Protein AF-A0A1S3MPJ0-F1 (afdb_monomer_lite)

Radius of gyration: 37.17 Å; chains: 1; bounding box: 84×56×91 Å

Secondary structure (DSSP, 8-state):
-HHHHHHHHHHHHHHHHHHHHHHHHHHHHHHHHHHHHHHHHHHHHHHHHHHHHHHHHHHHHHHHHHHHT-S-------TT------SHHHHHHHHHHHHHHHHHHHHHHHHHHHHHHHHHT-------GGGS-TTEEE-TTSS-EEE-SS-------TT---------

Structure (mmCIF, N/CA/C/O backbone):
data_AF-A0A1S3MPJ0-F1
#
_entry.id   AF-A0A1S3MPJ0-F1
#
loop_
_atom_site.group_PDB
_atom_site.id
_atom_site.type_symbol
_atom_site.label_atom_id
_atom_site.label_alt_id
_atom_site.label_comp_id
_atom_site.label_asym_id
_atom_site.label_entity_id
_atom_site.label_seq_id
_atom_site.pdbx_PDB_ins_code
_atom_site.Cartn_x
_atom_site.Cartn_y
_atom_site.Cartn_z
_atom_site.occupancy
_atom_site.B_iso_or_equiv
_atom_site.auth_seq_id
_atom_site.auth_comp_id
_atom_site.auth_asym_id
_atom_site.auth_atom_id
_atom_site.pdbx_PDB_model_num
ATOM 1 N N . MET A 1 1 ? 36.609 15.890 -28.889 1.00 75.56 1 MET A N 1
ATOM 2 C CA . MET A 1 1 ? 37.156 15.507 -27.572 1.00 75.56 1 MET A CA 1
ATOM 3 C C . MET A 1 1 ? 36.825 16.505 -26.457 1.00 75.56 1 MET A C 1
ATOM 5 O O . MET A 1 1 ? 35.898 16.226 -25.721 1.00 75.56 1 MET A O 1
ATOM 9 N N . GLN A 1 2 ? 37.467 17.679 -26.323 1.00 87.38 2 GLN A N 1
ATOM 10 C CA . GLN A 1 2 ? 37.188 18.600 -25.189 1.00 87.38 2 GLN A CA 1
ATOM 11 C C . GLN A 1 2 ? 35.721 19.069 -25.102 1.00 87.38 2 GLN A C 1
ATOM 13 O O . GLN A 1 2 ? 35.136 19.099 -24.025 1.00 87.38 2 GLN A O 1
ATOM 18 N N . ARG A 1 3 ? 35.090 19.352 -26.249 1.00 88.44 3 ARG A N 1
ATOM 19 C CA . ARG A 1 3 ? 33.664 19.720 -26.322 1.00 88.44 3 ARG A CA 1
ATOM 20 C C . ARG A 1 3 ? 32.724 18.586 -25.897 1.00 88.44 3 ARG A C 1
ATOM 22 O O . ARG A 1 3 ? 31.705 18.841 -25.273 1.00 88.44 3 ARG A O 1
ATOM 29 N N . GLU A 1 4 ? 33.075 17.347 -26.230 1.00 88.00 4 GLU A N 1
ATOM 30 C CA . GLU A 1 4 ? 32.295 16.158 -25.859 1.00 88.00 4 GLU A CA 1
ATOM 31 C C . GLU A 1 4 ? 32.453 15.842 -24.369 1.00 88.00 4 GLU A C 1
ATOM 33 O O . GLU A 1 4 ? 31.479 15.484 -23.717 1.00 88.00 4 GLU A O 1
ATOM 38 N N . ILE A 1 5 ? 33.653 16.040 -23.812 1.00 90.38 5 ILE A N 1
ATOM 39 C CA . ILE A 1 5 ? 33.910 15.906 -22.372 1.00 90.38 5 ILE A CA 1
ATOM 40 C C . ILE A 1 5 ? 33.094 16.942 -21.591 1.00 90.38 5 ILE A C 1
ATOM 42 O O . ILE A 1 5 ? 32.409 16.575 -20.643 1.00 90.38 5 ILE A O 1
ATOM 46 N N . ALA A 1 6 ? 33.106 18.211 -22.013 1.00 92.88 6 ALA A N 1
ATOM 47 C CA . ALA A 1 6 ? 32.330 19.267 -21.364 1.00 92.88 6 ALA A CA 1
ATOM 48 C C . ALA A 1 6 ? 30.815 18.994 -21.408 1.00 92.88 6 ALA A C 1
ATOM 50 O O . ALA A 1 6 ? 30.152 19.091 -20.379 1.00 92.88 6 ALA A O 1
ATOM 51 N N . GLY A 1 7 ? 30.284 18.579 -22.567 1.00 94.81 7 GLY A N 1
ATOM 52 C CA . GLY A 1 7 ? 28.868 18.218 -22.693 1.00 94.81 7 GLY A CA 1
ATOM 53 C C . GLY A 1 7 ? 28.483 17.005 -21.841 1.00 94.81 7 GLY A C 1
ATOM 54 O O . GLY A 1 7 ? 27.420 16.992 -21.230 1.00 94.81 7 GLY A O 1
ATOM 55 N N . SER A 1 8 ? 29.366 16.006 -21.742 1.00 91.81 8 SER A N 1
ATOM 56 C CA . SER A 1 8 ? 29.168 14.848 -20.864 1.00 91.81 8 SER A CA 1
ATOM 57 C C . SER A 1 8 ? 29.091 15.265 -19.391 1.00 91.81 8 SER A C 1
ATOM 59 O O . SER A 1 8 ? 28.149 14.891 -18.695 1.00 91.81 8 SER A O 1
ATOM 61 N N . VAL A 1 9 ? 30.026 16.103 -18.927 1.00 96.00 9 VAL A N 1
ATOM 62 C CA . VAL A 1 9 ? 30.032 16.628 -17.551 1.00 96.00 9 VAL A CA 1
ATOM 63 C C . VAL A 1 9 ? 28.742 17.386 -17.242 1.00 96.00 9 VAL A C 1
ATOM 65 O O . VAL A 1 9 ? 28.135 17.130 -16.209 1.00 96.00 9 VAL A O 1
ATOM 68 N N . GLU A 1 10 ? 28.280 18.255 -18.142 1.00 96.69 10 GLU A N 1
ATOM 69 C CA . GLU A 1 10 ? 27.041 19.020 -17.954 1.00 96.69 10 GLU A CA 1
ATOM 70 C C . GLU A 1 10 ? 25.809 18.112 -17.804 1.00 96.69 10 GLU A C 1
ATOM 72 O O . GLU A 1 10 ? 25.003 18.304 -16.891 1.00 96.69 10 GLU A O 1
ATOM 77 N N . VAL A 1 11 ? 25.697 17.072 -18.639 1.00 97.56 11 VAL A N 1
ATOM 78 C CA . VAL A 1 11 ? 24.606 16.088 -18.551 1.00 97.56 11 VAL A CA 1
ATOM 79 C C . VAL A 1 11 ? 24.666 15.307 -17.237 1.00 97.56 11 VAL A C 1
ATOM 81 O O . VAL A 1 11 ? 23.637 15.146 -16.580 1.00 97.56 11 VAL A O 1
ATOM 84 N N . PHE A 1 12 ? 25.849 14.851 -16.812 1.00 97.38 12 PHE A N 1
ATOM 85 C CA . PHE A 1 12 ? 25.998 14.146 -15.535 1.00 97.38 12 PHE A CA 1
ATOM 86 C C . PHE A 1 12 ? 25.705 15.053 -14.336 1.00 97.38 12 PHE A C 1
ATOM 88 O O . PHE A 1 12 ? 25.039 14.615 -13.401 1.00 97.38 12 PHE A O 1
ATOM 95 N N . THR A 1 13 ? 26.121 16.320 -14.365 1.00 98.06 13 THR A N 1
ATOM 96 C CA . THR A 1 13 ? 25.777 17.297 -13.324 1.00 98.06 13 THR A CA 1
ATOM 97 C C . THR A 1 13 ? 24.269 17.535 -13.258 1.00 98.06 13 THR A C 1
ATOM 99 O O . THR A 1 13 ? 23.694 17.525 -12.171 1.00 98.06 13 THR A O 1
ATOM 102 N N . ALA A 1 14 ? 23.602 17.696 -14.405 1.00 98.00 14 ALA A N 1
ATOM 103 C CA . ALA A 1 14 ? 22.149 17.833 -14.451 1.00 98.00 14 ALA A CA 1
ATOM 104 C C . ALA A 1 14 ? 21.439 16.582 -13.906 1.00 98.00 14 ALA A C 1
ATOM 106 O O . ALA A 1 14 ? 20.460 16.703 -13.165 1.00 98.00 14 ALA A O 1
ATOM 107 N N . LEU A 1 15 ? 21.954 15.390 -14.224 1.00 98.00 15 LEU A N 1
ATOM 108 C CA . LEU A 1 15 ? 21.439 14.125 -13.708 1.00 98.00 15 LEU A CA 1
ATOM 109 C C . LEU A 1 15 ? 21.586 14.032 -12.184 1.00 98.00 15 LEU A C 1
ATOM 111 O O . LEU A 1 15 ? 20.612 13.706 -11.511 1.00 98.00 15 LEU A O 1
ATOM 115 N N . VAL A 1 16 ? 22.759 14.363 -11.635 1.00 98.38 16 VAL A N 1
ATOM 116 C CA . VAL A 1 16 ? 23.002 14.375 -10.181 1.00 98.38 16 VAL A CA 1
ATOM 117 C C . VAL A 1 16 ? 22.033 15.325 -9.480 1.00 98.38 16 VAL A C 1
ATOM 119 O O . VAL A 1 16 ? 21.313 14.894 -8.583 1.00 98.38 16 VAL A O 1
ATOM 122 N N . HIS A 1 17 ? 21.906 16.569 -9.953 1.00 98.25 17 HIS A N 1
ATOM 123 C CA . HIS A 1 17 ? 20.949 17.520 -9.379 1.00 98.25 17 HIS A CA 1
ATOM 124 C C . HIS A 1 17 ? 19.495 17.036 -9.479 1.00 98.25 17 HIS A C 1
ATOM 126 O O . HIS A 1 17 ? 18.676 17.318 -8.604 1.00 98.25 17 HIS A O 1
ATOM 132 N N . SER A 1 18 ? 19.142 16.321 -10.553 1.00 98.25 18 SER A N 1
ATOM 133 C CA . SER A 1 18 ? 17.808 15.733 -10.693 1.00 98.25 18 SER A CA 1
ATOM 134 C C . SER A 1 18 ? 17.558 14.630 -9.665 1.00 98.25 18 SER A C 1
ATOM 136 O O . SER A 1 18 ? 16.458 14.557 -9.118 1.00 98.25 18 SER A O 1
ATOM 138 N N . ILE A 1 19 ? 18.560 13.790 -9.394 1.00 97.88 19 ILE A N 1
ATOM 139 C CA . ILE A 1 19 ? 18.479 12.722 -8.391 1.00 97.88 19 ILE A CA 1
ATOM 140 C C . ILE A 1 19 ? 18.355 13.320 -6.989 1.00 97.88 19 ILE A C 1
ATOM 142 O O . ILE A 1 19 ? 17.462 12.925 -6.246 1.00 97.88 19 ILE A O 1
ATOM 146 N N . GLU A 1 20 ? 19.185 14.306 -6.646 1.00 98.25 20 GLU A N 1
ATOM 147 C CA . GLU A 1 20 ? 19.149 14.971 -5.337 1.00 98.25 20 GLU A CA 1
ATOM 148 C C . GLU A 1 20 ? 17.794 15.641 -5.076 1.00 98.25 20 GLU A C 1
ATOM 150 O O . GLU A 1 20 ? 17.225 15.502 -3.991 1.00 98.25 20 GLU A O 1
ATOM 155 N N . ARG A 1 21 ? 17.227 16.311 -6.090 1.00 98.50 21 ARG A N 1
ATOM 156 C CA . ARG A 1 21 ? 15.880 16.889 -5.996 1.00 98.50 21 ARG A CA 1
ATOM 157 C C . ARG A 1 21 ? 14.826 15.812 -5.749 1.00 98.50 21 ARG A C 1
ATOM 159 O O . ARG A 1 21 ? 14.039 15.943 -4.816 1.00 98.50 21 ARG A O 1
ATOM 166 N N . SER A 1 22 ? 14.830 14.752 -6.558 1.00 97.31 22 SER A N 1
ATOM 167 C CA . SER A 1 22 ? 13.864 13.656 -6.433 1.00 97.31 22 SER A CA 1
ATOM 168 C C . SER A 1 22 ? 13.968 12.958 -5.075 1.00 97.31 22 SER A C 1
ATOM 170 O O . SER A 1 22 ? 12.949 12.649 -4.464 1.00 97.31 22 SER A O 1
ATOM 172 N N . GLN A 1 23 ? 15.183 12.775 -4.554 1.00 97.38 23 GLN A N 1
ATOM 173 C CA . GLN A 1 23 ? 15.403 12.228 -3.219 1.00 97.38 23 GLN A CA 1
ATOM 174 C C . GLN A 1 23 ? 14.775 13.116 -2.136 1.00 97.38 23 GLN A C 1
ATOM 176 O O . GLN A 1 23 ? 14.096 12.600 -1.249 1.00 97.38 23 GLN A O 1
ATOM 181 N N . GLY A 1 24 ? 14.960 14.438 -2.216 1.00 97.38 24 GLY A N 1
ATOM 182 C CA . GLY A 1 24 ? 14.341 15.384 -1.284 1.00 97.38 24 GLY A CA 1
ATOM 183 C C . GLY A 1 24 ? 12.810 15.362 -1.333 1.00 97.38 24 GLY A C 1
ATOM 184 O O . GLY A 1 24 ? 12.162 15.380 -0.288 1.00 97.38 24 GLY A O 1
ATOM 185 N N . GLU A 1 25 ? 12.228 15.271 -2.530 1.00 98.38 25 GLU A N 1
ATOM 186 C CA . GLU A 1 25 ? 10.776 15.161 -2.720 1.00 98.38 25 GLU A CA 1
ATOM 187 C C . GLU A 1 25 ? 10.212 13.876 -2.099 1.00 98.38 25 GLU A C 1
ATOM 189 O O . GLU A 1 25 ? 9.231 13.936 -1.359 1.00 98.38 25 GLU A O 1
ATOM 194 N N . VAL A 1 26 ? 10.867 12.731 -2.325 1.00 98.31 26 VAL A N 1
ATOM 195 C CA . VAL A 1 26 ? 10.448 11.439 -1.757 1.00 98.31 26 VAL A CA 1
ATOM 196 C C . VAL A 1 26 ? 10.540 11.440 -0.232 1.00 98.31 26 VAL A C 1
ATOM 198 O O . VAL A 1 26 ? 9.609 10.983 0.428 1.00 98.31 26 VAL A O 1
ATOM 201 N N . ILE A 1 27 ? 11.628 11.965 0.345 1.00 98.00 27 ILE A N 1
ATOM 202 C CA . ILE A 1 27 ? 11.780 12.064 1.807 1.00 98.00 27 ILE A CA 1
ATOM 203 C C . ILE A 1 27 ? 10.637 12.889 2.398 1.00 98.00 27 ILE A C 1
ATOM 205 O O . ILE A 1 27 ? 9.972 12.441 3.330 1.00 98.00 27 ILE A O 1
ATOM 209 N N . LYS A 1 28 ? 10.365 14.058 1.811 1.00 98.19 28 LYS A N 1
ATOM 210 C CA . LYS A 1 28 ? 9.288 14.937 2.265 1.00 98.19 28 LYS A CA 1
ATOM 211 C C . LYS A 1 28 ? 7.922 14.248 2.195 1.00 98.19 28 LYS A C 1
ATOM 213 O O . LYS A 1 28 ? 7.148 14.333 3.145 1.00 98.19 28 LYS A O 1
ATOM 218 N N . GLU A 1 29 ? 7.624 13.548 1.101 1.00 98.50 29 GLU A N 1
ATOM 219 C CA . GLU A 1 29 ? 6.355 12.828 0.948 1.00 98.50 29 GLU A CA 1
ATOM 220 C C . GLU A 1 29 ? 6.194 11.715 1.998 1.00 98.50 29 GLU A C 1
ATOM 222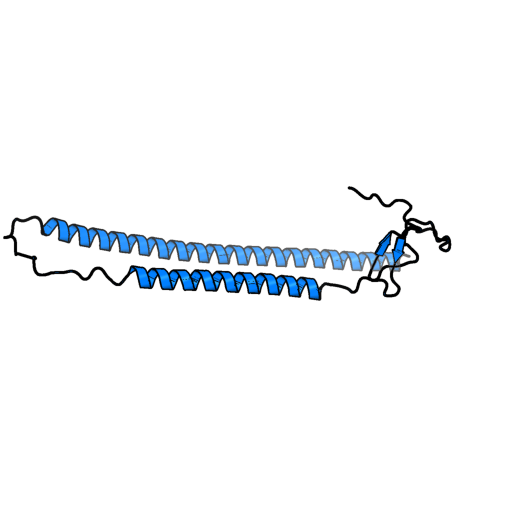 O O . GLU A 1 29 ? 5.107 11.527 2.551 1.00 98.50 29 GLU A O 1
ATOM 227 N N . VAL A 1 30 ? 7.274 10.985 2.303 1.00 97.75 30 VAL A N 1
ATOM 228 C CA . VAL A 1 30 ? 7.272 9.946 3.342 1.00 97.75 30 VAL A CA 1
ATOM 229 C C . VAL A 1 30 ? 7.021 10.553 4.722 1.00 97.75 30 VAL A C 1
ATOM 231 O O . VAL A 1 30 ? 6.161 10.050 5.444 1.00 97.75 30 VAL A O 1
ATOM 234 N N . GLU A 1 31 ? 7.701 11.646 5.073 1.00 98.38 31 GLU A N 1
ATOM 235 C CA . GLU A 1 31 ? 7.497 12.343 6.351 1.00 98.38 31 GLU A CA 1
ATOM 236 C C . GLU A 1 31 ? 6.060 12.868 6.498 1.00 98.38 31 GLU A C 1
ATOM 238 O O . GLU A 1 31 ? 5.433 12.707 7.548 1.00 98.38 31 GLU A O 1
ATOM 243 N N . GLU A 1 32 ? 5.499 13.459 5.439 1.00 98.56 32 GLU A N 1
ATOM 244 C CA . GLU A 1 32 ? 4.116 13.947 5.437 1.00 98.56 32 GLU A CA 1
ATOM 245 C C . GLU A 1 32 ? 3.109 12.805 5.630 1.00 98.56 32 GLU A C 1
ATOM 247 O O . GLU A 1 32 ? 2.178 12.933 6.436 1.00 98.56 32 GLU A O 1
ATOM 252 N N . LYS A 1 33 ? 3.311 11.673 4.942 1.00 98.06 33 LYS A N 1
ATOM 253 C CA . LYS A 1 33 ? 2.476 10.471 5.087 1.00 98.06 33 LYS A CA 1
ATOM 254 C C . LYS A 1 33 ? 2.596 9.846 6.471 1.00 98.06 33 LYS A C 1
ATOM 256 O O . LYS A 1 33 ? 1.572 9.480 7.045 1.00 98.06 33 LYS A O 1
ATOM 261 N N . GLN A 1 34 ? 3.805 9.761 7.023 1.00 97.62 34 GLN A N 1
ATOM 262 C CA . GLN A 1 34 ? 4.021 9.262 8.379 1.00 97.62 34 GLN A CA 1
ATOM 263 C C . GLN A 1 34 ? 3.275 10.130 9.396 1.00 97.62 34 GLN A C 1
ATOM 265 O O . GLN A 1 34 ? 2.474 9.615 10.172 1.00 97.62 34 GLN A O 1
ATOM 270 N N . LYS A 1 35 ? 3.439 11.455 9.328 1.00 98.62 35 LYS A N 1
ATOM 271 C CA . LYS A 1 35 ? 2.761 12.383 10.240 1.00 98.62 35 LYS A CA 1
ATOM 272 C C . LYS A 1 35 ? 1.236 12.348 10.091 1.00 98.62 35 LYS A C 1
ATOM 274 O O . LYS A 1 35 ? 0.507 12.576 11.053 1.00 98.62 35 LYS A O 1
ATOM 279 N N . ALA A 1 36 ? 0.724 12.099 8.885 1.00 98.38 36 ALA A N 1
ATOM 280 C CA . ALA A 1 36 ? -0.705 11.893 8.663 1.00 98.38 36 ALA A CA 1
ATOM 281 C C . ALA A 1 36 ? -1.218 10.612 9.332 1.00 98.38 36 ALA A C 1
ATOM 283 O O . ALA A 1 36 ? -2.244 10.665 10.007 1.00 98.38 36 ALA A O 1
ATOM 284 N N . ALA A 1 37 ? -0.487 9.504 9.195 1.00 97.44 37 ALA A N 1
ATOM 285 C CA . ALA A 1 37 ? -0.827 8.240 9.840 1.00 97.44 37 ALA A CA 1
ATOM 286 C C . ALA A 1 37 ? -0.767 8.339 11.373 1.00 97.44 37 ALA A C 1
ATOM 288 O O . ALA A 1 37 ? -1.669 7.845 12.044 1.00 97.44 37 ALA A O 1
ATOM 289 N N . GLU A 1 38 ? 0.240 9.024 11.922 1.00 98.38 38 GLU A N 1
ATOM 290 C CA . GLU A 1 38 ? 0.367 9.264 13.367 1.00 98.38 38 GLU A CA 1
ATOM 291 C C . GLU A 1 38 ? -0.834 10.044 13.913 1.00 98.38 38 GLU A C 1
ATOM 293 O O . GLU A 1 38 ? -1.492 9.568 14.833 1.00 98.38 38 GLU A O 1
ATOM 298 N N . ARG A 1 39 ? -1.214 11.166 13.282 1.00 98.56 39 ARG A N 1
ATOM 299 C CA . ARG A 1 39 ? -2.407 11.932 13.696 1.00 98.56 39 ARG A CA 1
ATOM 300 C C . ARG A 1 39 ? -3.696 11.113 13.622 1.00 98.56 39 ARG A C 1
ATOM 302 O O . ARG A 1 39 ? -4.584 11.281 14.450 1.00 98.56 39 ARG A O 1
ATOM 309 N N . GLN A 1 40 ? -3.825 10.254 12.611 1.00 98.25 40 GLN A N 1
ATOM 310 C CA . GLN A 1 40 ? -4.989 9.379 12.487 1.00 98.25 40 GLN A CA 1
ATOM 311 C C . GLN A 1 40 ? -5.023 8.339 13.615 1.00 98.25 40 GLN A C 1
ATOM 313 O O . GLN A 1 40 ? -6.089 8.076 14.167 1.00 98.25 40 GLN A O 1
ATOM 318 N N . ALA A 1 41 ? -3.872 7.758 13.964 1.00 96.88 41 ALA A N 1
ATOM 319 C CA . ALA A 1 41 ? -3.766 6.810 15.065 1.00 96.88 41 ALA A CA 1
ATOM 320 C C . ALA A 1 41 ? -4.069 7.472 16.418 1.00 96.88 41 ALA A C 1
ATOM 322 O O . ALA A 1 41 ? -4.819 6.899 17.202 1.00 96.88 41 ALA A O 1
ATOM 323 N N . GLU A 1 42 ? -3.552 8.680 16.664 1.00 98.31 42 GLU A N 1
ATOM 324 C CA . GLU A 1 42 ? -3.854 9.470 17.867 1.00 98.31 42 GLU A CA 1
ATOM 325 C C . GLU A 1 42 ? -5.362 9.718 18.015 1.00 98.31 42 GLU A C 1
ATOM 327 O O . GLU A 1 42 ? -5.923 9.421 19.066 1.00 98.31 42 GLU A O 1
ATOM 332 N N . GLY A 1 43 ? -6.046 10.149 16.947 1.00 97.94 43 GLY A N 1
ATOM 333 C CA . GLY A 1 43 ? -7.498 10.365 16.984 1.00 97.94 43 GLY A CA 1
ATOM 334 C C . GLY A 1 43 ? -8.298 9.096 17.305 1.00 97.94 43 GLY A C 1
ATOM 335 O O . GLY A 1 43 ? -9.229 9.136 18.104 1.00 97.94 43 GLY A O 1
ATOM 336 N N . LEU A 1 44 ? -7.907 7.947 16.744 1.00 97.06 44 LEU A N 1
ATOM 337 C CA . LEU A 1 44 ? -8.554 6.665 17.052 1.00 97.06 44 LEU A CA 1
ATOM 338 C C . LEU A 1 44 ? -8.322 6.225 18.502 1.00 97.06 44 LEU A C 1
ATOM 340 O O . LEU A 1 44 ? -9.214 5.643 19.116 1.00 97.06 44 LEU A O 1
ATOM 344 N N . ILE A 1 45 ? -7.130 6.479 19.049 1.00 97.50 45 ILE A N 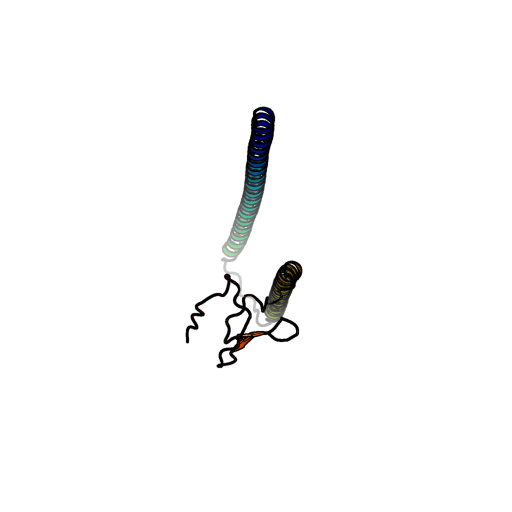1
ATOM 345 C CA . ILE A 1 45 ? -6.832 6.189 20.455 1.00 97.50 45 ILE A CA 1
ATOM 346 C C . ILE A 1 45 ? -7.731 7.039 21.358 1.00 97.50 45 ILE A C 1
ATOM 348 O O . ILE A 1 45 ? -8.371 6.484 22.248 1.00 97.50 45 ILE A O 1
ATOM 352 N N . GLU A 1 46 ? -7.849 8.343 21.092 1.00 98.19 46 GLU A N 1
ATOM 353 C CA . GLU A 1 46 ? -8.718 9.240 21.865 1.00 98.19 46 GLU A CA 1
ATOM 354 C C . GLU A 1 46 ? -10.194 8.803 21.825 1.00 98.19 46 GLU A C 1
ATOM 356 O O . GLU A 1 46 ? -10.865 8.790 22.860 1.00 98.19 46 GLU A O 1
ATOM 361 N N . GLU A 1 47 ? -10.706 8.399 20.656 1.00 97.69 47 GLU A N 1
ATOM 362 C CA . GLU A 1 47 ? -12.074 7.879 20.512 1.00 97.69 47 GLU A CA 1
ATOM 363 C C . GLU A 1 47 ? -12.297 6.607 21.348 1.00 97.69 47 GLU A C 1
ATOM 365 O O . GLU A 1 47 ? -13.293 6.496 22.071 1.00 97.69 47 GLU A O 1
ATOM 370 N N . LEU A 1 48 ? -11.354 5.662 21.302 1.00 96.94 48 LEU A N 1
ATOM 371 C CA . LEU A 1 48 ? -11.440 4.415 22.067 1.00 96.94 48 LEU A CA 1
ATOM 372 C C . LEU A 1 48 ? -11.355 4.657 23.579 1.00 96.94 48 LEU A C 1
ATOM 374 O O . LEU A 1 48 ? -12.087 4.030 24.348 1.00 96.94 48 LEU A O 1
ATOM 378 N N . GLU A 1 49 ? -10.490 5.567 24.027 1.00 97.62 49 GLU A N 1
ATOM 379 C CA . GLU A 1 49 ? -10.385 5.941 25.441 1.00 97.62 49 GLU A CA 1
ATOM 380 C C . GLU A 1 49 ? -11.689 6.566 25.963 1.00 97.62 49 GLU A C 1
ATOM 382 O O . GLU A 1 49 ? -12.138 6.247 27.074 1.00 97.62 49 GLU A O 1
ATOM 387 N N . GLN A 1 50 ? -12.350 7.398 25.151 1.00 96.19 50 GLN A N 1
ATOM 388 C CA . GLN A 1 50 ? -13.673 7.938 25.472 1.00 96.19 50 GLN A CA 1
ATOM 389 C C . GLN A 1 50 ? -14.736 6.834 25.548 1.00 96.19 50 GLN A C 1
ATOM 391 O O . GLN A 1 50 ? -15.500 6.794 26.517 1.00 96.19 50 GLN A O 1
ATOM 396 N N . GLU A 1 51 ? -14.762 5.901 24.591 1.00 94.12 51 GLU A N 1
ATOM 397 C CA . GLU A 1 51 ? -15.722 4.791 24.585 1.00 94.12 51 GLU A CA 1
ATOM 398 C C . GLU A 1 51 ? -15.556 3.883 25.815 1.00 94.12 51 GLU A C 1
ATOM 400 O O . GLU A 1 51 ? -16.541 3.544 26.479 1.00 94.12 51 GLU A O 1
ATOM 405 N N . ILE A 1 52 ? -14.316 3.548 26.188 1.00 94.94 52 ILE A N 1
ATOM 406 C CA . ILE A 1 52 ? -14.020 2.788 27.412 1.00 94.94 52 ILE A CA 1
ATOM 407 C C . ILE A 1 52 ? -14.551 3.532 28.641 1.00 94.94 52 ILE A C 1
ATOM 409 O O . ILE A 1 52 ? -15.204 2.925 29.496 1.00 94.94 52 ILE A O 1
ATOM 413 N N . THR A 1 53 ? -14.311 4.841 28.719 1.00 95.81 53 THR A N 1
ATOM 414 C CA . THR A 1 53 ? -14.765 5.674 29.840 1.00 95.81 53 THR A CA 1
ATOM 415 C C . THR A 1 53 ? -16.295 5.693 29.936 1.00 95.81 53 THR A C 1
ATOM 417 O O . THR A 1 53 ? -16.862 5.537 31.023 1.00 95.81 53 THR A O 1
ATOM 420 N N . GLU A 1 54 ? -16.998 5.809 28.806 1.00 95.38 54 GLU A N 1
ATOM 421 C CA . GLU A 1 54 ? -18.459 5.726 28.774 1.00 95.38 54 GLU A CA 1
ATOM 422 C C . GLU A 1 54 ? -18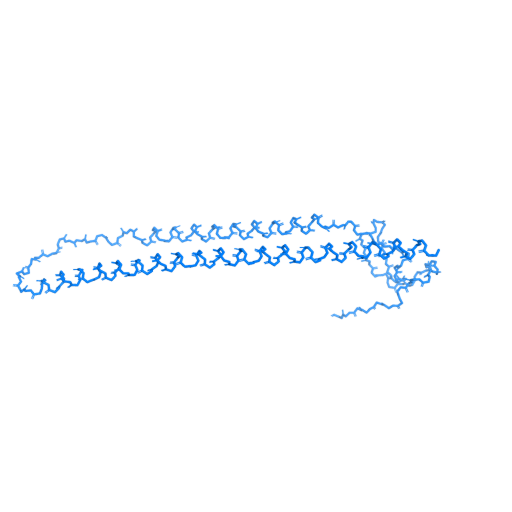.992 4.356 29.202 1.00 95.38 54 GLU A C 1
ATOM 424 O O . GLU A 1 54 ? -19.976 4.279 29.949 1.00 95.38 54 GLU A O 1
ATOM 429 N N . LEU A 1 55 ? -18.376 3.274 28.723 1.00 93.31 55 LEU A N 1
ATOM 430 C CA . LEU A 1 55 ? -18.762 1.907 29.068 1.00 93.31 55 LEU A CA 1
ATOM 431 C C . LEU A 1 55 ? -18.564 1.640 30.563 1.00 93.31 55 LEU A C 1
ATOM 433 O O . LEU A 1 55 ? -19.446 1.065 31.205 1.00 93.31 55 LEU A O 1
ATOM 437 N N . GLN A 1 56 ? -17.458 2.114 31.141 1.00 89.38 56 GLN A N 1
ATOM 438 C CA . GLN A 1 56 ? -17.209 2.036 32.580 1.00 89.38 56 GLN A CA 1
ATOM 439 C C . GLN A 1 56 ? -18.275 2.792 33.382 1.00 89.38 56 GLN A C 1
ATOM 441 O O . GLN A 1 56 ? -18.805 2.238 34.348 1.00 89.38 56 GLN A O 1
ATOM 446 N N . ARG A 1 57 ? -18.660 4.007 32.961 1.00 92.38 57 ARG A N 1
ATOM 447 C CA . ARG A 1 57 ? -19.748 4.775 33.596 1.00 92.38 57 ARG A CA 1
ATOM 448 C C . ARG A 1 57 ? -21.086 4.030 33.542 1.00 92.38 57 ARG A C 1
ATOM 450 O O . ARG A 1 57 ? -21.754 3.887 34.562 1.00 92.38 57 ARG A O 1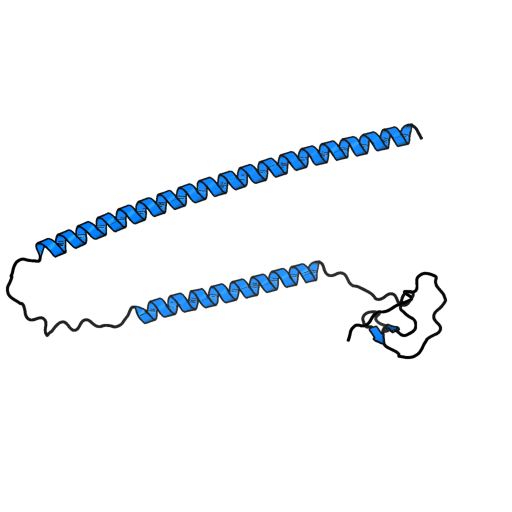
ATOM 457 N N . LYS A 1 58 ? -21.473 3.510 32.373 1.00 87.56 58 LYS A N 1
ATOM 458 C CA . LYS A 1 58 ? -22.716 2.726 32.223 1.00 87.56 58 LYS A CA 1
ATOM 459 C C . LYS A 1 58 ? -22.688 1.463 33.098 1.00 87.56 58 LYS A C 1
ATOM 461 O O . LYS A 1 58 ? -23.701 1.091 33.688 1.00 87.56 58 LYS A O 1
ATOM 466 N N . GLY A 1 59 ? -21.525 0.820 33.226 1.00 81.69 59 GLY A N 1
ATOM 467 C CA . GLY A 1 59 ? -21.333 -0.350 34.085 1.00 81.69 59 GLY A CA 1
ATOM 468 C C . GLY A 1 59 ? -21.486 -0.055 35.582 1.00 81.69 59 GLY A C 1
ATOM 469 O O . GLY A 1 59 ? -22.078 -0.857 36.307 1.00 81.69 59 GLY A O 1
ATOM 470 N N . THR A 1 60 ? -20.997 1.090 36.068 1.00 79.88 60 THR A N 1
ATOM 471 C CA . THR A 1 60 ? -21.162 1.481 37.480 1.00 79.88 60 THR A CA 1
ATOM 472 C C . THR A 1 60 ? -22.599 1.887 37.804 1.00 79.88 60 THR A C 1
ATOM 474 O O . THR A 1 60 ? -23.101 1.513 38.864 1.00 79.88 60 THR A O 1
ATOM 477 N N . GLU A 1 61 ? -23.295 2.555 36.881 1.00 76.56 61 GLU A N 1
ATOM 478 C CA . GLU A 1 61 ? -24.722 2.890 37.007 1.00 76.56 61 GLU A CA 1
ATOM 479 C C . GLU A 1 61 ? -25.598 1.632 37.131 1.00 76.56 61 GLU A C 1
ATOM 481 O O . GLU A 1 61 ? -26.428 1.537 38.039 1.00 76.56 61 GLU A O 1
ATOM 486 N N . LEU A 1 62 ? -25.365 0.621 36.285 1.00 71.44 62 LEU A N 1
ATOM 487 C CA . LEU A 1 62 ? -26.069 -0.666 36.363 1.00 71.44 62 LEU A CA 1
ATOM 488 C C . LEU A 1 62 ? -25.777 -1.415 37.673 1.00 71.44 62 LEU A C 1
ATOM 490 O O . LEU A 1 62 ? -26.692 -1.954 38.299 1.00 71.44 62 LEU A O 1
ATOM 494 N N . ASN A 1 63 ? -24.521 -1.416 38.131 1.00 69.62 63 ASN A N 1
ATOM 495 C CA . ASN A 1 63 ? -24.153 -2.034 39.408 1.00 69.62 63 ASN A CA 1
ATOM 496 C C . ASN A 1 63 ? -24.800 -1.331 40.611 1.00 69.62 63 ASN A C 1
ATOM 498 O O . ASN A 1 63 ? -25.195 -2.000 41.568 1.00 69.62 63 ASN A O 1
ATOM 502 N N . HIS A 1 64 ? -24.955 -0.004 40.568 1.00 61.44 64 HIS A N 1
ATOM 503 C CA . HIS A 1 64 ? -25.623 0.751 41.629 1.00 61.44 64 HIS A CA 1
ATOM 504 C C . HIS A 1 64 ? -27.111 0.378 41.748 1.00 61.44 64 HIS A C 1
ATOM 506 O O . HIS A 1 64 ? -27.611 0.180 42.856 1.00 61.44 64 HIS A O 1
ATOM 512 N N . ILE A 1 65 ? -27.798 0.179 40.617 1.00 60.56 65 ILE A N 1
ATOM 513 C CA . ILE A 1 65 ? -29.197 -0.280 40.583 1.00 60.56 65 ILE A CA 1
ATOM 514 C C . ILE A 1 65 ? -29.332 -1.694 41.175 1.00 60.56 65 ILE A C 1
ATOM 516 O O . ILE A 1 65 ? -30.231 -1.943 41.982 1.00 60.56 65 ILE A O 1
ATOM 520 N N . HIS A 1 66 ? -28.417 -2.611 40.842 1.00 57.62 66 HIS A N 1
ATOM 521 C CA . HIS A 1 66 ? -28.436 -3.972 41.391 1.00 57.62 66 HIS A CA 1
ATOM 522 C C . HIS A 1 66 ? -28.131 -4.031 42.897 1.00 57.62 66 HIS A C 1
ATOM 524 O O . HIS A 1 66 ? -28.709 -4.858 43.605 1.00 57.62 66 HIS A O 1
ATOM 530 N N . LEU A 1 67 ? -27.276 -3.144 43.413 1.00 54.09 67 LEU A N 1
ATOM 531 C CA . LEU A 1 67 ? -26.994 -3.032 44.849 1.00 54.09 67 LEU A CA 1
ATOM 532 C C . LEU A 1 67 ? -28.198 -2.505 45.648 1.00 54.09 67 LEU A C 1
ATOM 534 O O . LEU A 1 67 ? -28.435 -2.970 46.763 1.00 54.09 67 LEU A O 1
ATOM 538 N N . LEU A 1 68 ? -28.989 -1.593 45.071 1.00 53.44 68 LEU A N 1
ATOM 539 C CA . LEU A 1 68 ? -30.196 -1.040 45.700 1.00 53.44 68 LEU A CA 1
ATOM 540 C C . LEU A 1 68 ? -31.386 -2.018 45.708 1.00 53.44 68 LEU A C 1
ATOM 542 O O . LEU A 1 68 ? -32.236 -1.942 46.594 1.00 53.44 68 LEU A O 1
ATOM 546 N N . GLN A 1 69 ? -31.437 -2.982 44.782 1.00 56.03 69 GLN A N 1
ATOM 547 C CA . GLN A 1 69 ? -32.499 -3.998 44.737 1.00 56.03 69 GLN A CA 1
ATOM 548 C C . GLN A 1 69 ? -32.360 -5.121 45.783 1.00 56.03 69 GLN A C 1
ATOM 550 O O . GLN A 1 69 ? -33.244 -5.971 45.880 1.00 56.03 69 GLN A O 1
ATOM 555 N N . ARG A 1 70 ? -31.309 -5.133 46.617 1.00 45.59 70 ARG A N 1
ATOM 556 C CA . ARG A 1 70 ? -31.107 -6.163 47.654 1.00 45.59 70 ARG A CA 1
ATOM 557 C C . ARG A 1 70 ? -31.712 -5.784 49.015 1.00 45.59 70 ARG A C 1
ATOM 559 O O . ARG A 1 70 ? -31.044 -5.849 50.042 1.00 45.59 70 ARG A O 1
ATOM 566 N N . SER A 1 71 ? -32.993 -5.424 49.019 1.00 53.00 71 SER A N 1
ATOM 567 C CA . SER A 1 71 ? -33.857 -5.409 50.211 1.00 53.00 71 SER A CA 1
ATOM 568 C C . SER A 1 71 ? -35.002 -6.410 49.995 1.00 53.00 71 SER A C 1
ATOM 570 O O . SER A 1 71 ? -35.467 -6.546 48.861 1.00 53.00 71 SER A O 1
ATOM 572 N N . PRO A 1 72 ? -35.438 -7.184 51.010 1.00 44.88 72 PRO A N 1
ATOM 573 C CA . PRO A 1 72 ? -36.383 -8.264 50.775 1.00 44.88 72 PRO A CA 1
ATOM 574 C C . PRO A 1 72 ? -37.767 -7.655 50.547 1.00 44.88 72 PRO A C 1
ATOM 576 O O . PRO A 1 72 ? -38.391 -7.145 51.473 1.00 44.88 72 PRO A O 1
ATOM 579 N N . SER A 1 73 ? -38.239 -7.694 49.305 1.00 48.94 73 SER A N 1
ATOM 580 C CA . SER A 1 73 ? -39.629 -7.391 48.963 1.00 48.94 73 SER A CA 1
ATOM 581 C C . SER A 1 73 ? -40.338 -8.662 48.493 1.00 48.94 73 SER A C 1
ATOM 583 O O . SER A 1 73 ? -39.670 -9.580 48.005 1.00 48.94 73 SER A O 1
ATOM 585 N N . PRO A 1 74 ? -41.670 -8.758 48.669 1.00 51.16 74 PRO A N 1
ATOM 586 C CA . PRO A 1 74 ? -42.403 -10.006 48.516 1.00 51.16 74 PRO A CA 1
ATOM 587 C C . PRO A 1 74 ? -42.297 -10.519 47.083 1.00 51.16 74 PRO A C 1
ATOM 589 O O . PRO A 1 74 ? -42.478 -9.764 46.126 1.00 51.16 74 PRO A O 1
ATOM 592 N N . ILE A 1 75 ? -42.006 -11.811 46.959 1.00 49.03 75 ILE A N 1
ATOM 593 C CA . ILE A 1 75 ? -41.906 -12.529 45.690 1.00 49.03 75 ILE A CA 1
ATOM 594 C C . ILE A 1 75 ? -43.241 -12.387 44.955 1.00 49.03 75 ILE A C 1
ATOM 596 O O . ILE A 1 75 ? -44.263 -12.917 45.388 1.00 49.03 75 ILE A O 1
ATOM 600 N N . LYS A 1 76 ? -43.221 -11.646 43.847 1.00 54.22 76 LYS A N 1
ATOM 601 C CA . LYS A 1 76 ? -44.305 -11.625 42.870 1.00 54.22 76 LYS A CA 1
ATOM 602 C C . LYS A 1 76 ? -44.120 -12.820 41.942 1.00 54.22 76 LYS A C 1
ATOM 604 O O . LYS A 1 76 ? -43.013 -13.064 41.473 1.00 54.22 76 LYS A O 1
ATOM 609 N N . ASP A 1 77 ? -45.191 -13.577 41.747 1.00 55.00 77 ASP A N 1
ATOM 610 C CA . ASP A 1 77 ? -45.214 -14.737 40.865 1.00 55.00 77 ASP A CA 1
ATOM 611 C C . ASP A 1 77 ? -45.044 -14.286 39.403 1.00 55.00 77 ASP A C 1
ATOM 613 O O . ASP A 1 77 ? -45.778 -13.421 38.920 1.00 55.00 77 ASP A O 1
ATOM 617 N N . TRP A 1 78 ? -44.032 -14.841 38.732 1.00 56.28 78 TRP A N 1
ATOM 618 C CA . TRP A 1 78 ? -43.637 -14.529 37.352 1.00 56.28 78 TRP A CA 1
ATOM 619 C C . TRP A 1 78 ? -43.893 -15.696 36.392 1.00 56.28 78 TRP A C 1
ATOM 621 O O . TRP A 1 78 ? -43.371 -15.698 35.277 1.00 56.28 78 TRP A O 1
ATOM 631 N N . SER A 1 79 ? -44.703 -16.676 36.799 1.00 54.59 79 SER A N 1
ATOM 632 C CA . SER A 1 79 ? -45.018 -17.867 35.997 1.00 54.59 79 SER A CA 1
ATOM 633 C C . SER A 1 79 ? -45.632 -17.556 34.619 1.00 54.59 79 SER A C 1
ATOM 635 O O . SER A 1 79 ? -45.691 -18.434 33.764 1.00 54.59 79 SER A O 1
ATOM 637 N N . GLU A 1 80 ? -46.052 -16.310 34.373 1.00 47.44 80 GLU A N 1
ATOM 638 C CA . GLU A 1 80 ? -46.686 -15.863 33.128 1.00 47.44 80 GLU A CA 1
ATOM 639 C C . GLU A 1 80 ? -45.735 -15.142 32.148 1.00 47.44 80 GLU A C 1
ATOM 641 O O . GLU A 1 80 ? -46.105 -14.887 31.004 1.00 47.44 80 GLU A O 1
ATOM 646 N N . ILE A 1 81 ? -44.483 -14.843 32.524 1.00 47.72 81 ILE A N 1
ATOM 647 C CA . ILE A 1 81 ? -43.547 -14.179 31.600 1.00 47.72 81 ILE A CA 1
ATOM 648 C C . ILE A 1 81 ? -42.721 -15.218 30.853 1.00 47.72 81 ILE A C 1
ATOM 650 O O . ILE A 1 81 ? -41.557 -15.487 31.153 1.00 47.72 81 ILE A O 1
ATOM 654 N N . SER A 1 82 ? -43.327 -15.788 29.813 1.00 54.25 82 SER A N 1
ATOM 655 C CA . SER A 1 82 ? -42.567 -16.466 28.771 1.00 54.25 82 SER A CA 1
ATOM 656 C C . SER A 1 82 ? -41.809 -15.415 27.953 1.00 54.25 82 SER A C 1
ATOM 658 O O . SER A 1 82 ? -42.366 -14.770 27.063 1.00 54.25 82 SER A O 1
ATOM 660 N N . VAL A 1 83 ? -40.524 -15.226 28.250 1.00 50.81 83 VAL A N 1
ATOM 661 C CA . VAL A 1 83 ? -39.632 -14.436 27.394 1.00 50.81 83 VAL A CA 1
ATOM 662 C C . VAL A 1 83 ? -39.372 -15.256 26.133 1.00 50.81 83 VAL A C 1
ATOM 664 O O . VAL A 1 83 ? -38.674 -16.271 26.175 1.00 50.81 83 VAL A O 1
ATOM 667 N N . HIS A 1 84 ? -39.975 -14.840 25.020 1.00 55.59 84 HIS A N 1
ATOM 668 C CA . HIS A 1 84 ? -39.715 -15.397 23.695 1.00 55.59 84 HIS A CA 1
ATOM 669 C C . HIS A 1 84 ? -38.210 -15.334 23.408 1.00 55.59 84 HIS A C 1
ATOM 671 O O . HIS A 1 84 ? -37.634 -14.261 23.232 1.00 55.59 84 HIS A O 1
ATOM 677 N N . ARG A 1 85 ? -37.560 -16.500 23.407 1.00 58.75 85 ARG A N 1
ATOM 678 C CA . ARG A 1 85 ? -36.109 -16.649 23.246 1.00 58.75 85 ARG A CA 1
ATOM 679 C C . ARG A 1 85 ? -35.706 -16.761 21.777 1.00 58.75 85 ARG A C 1
ATOM 681 O O . ARG A 1 85 ? -34.804 -17.515 21.442 1.00 58.75 85 ARG A O 1
ATOM 688 N N . ASP A 1 86 ? -36.343 -15.993 20.909 1.00 59.16 86 ASP A N 1
ATOM 689 C CA . ASP A 1 86 ? -36.090 -16.050 19.477 1.00 59.16 86 ASP A CA 1
ATOM 690 C C . ASP A 1 86 ? -36.063 -14.633 18.917 1.00 59.16 86 ASP A C 1
ATOM 692 O O . ASP A 1 86 ? -37.112 -14.010 18.832 1.00 59.16 86 ASP A O 1
ATOM 696 N N . LEU A 1 87 ? -34.865 -14.129 18.564 1.00 59.31 87 LEU A N 1
ATOM 697 C CA . LEU A 1 87 ? -34.640 -13.351 17.324 1.00 59.31 87 LEU A CA 1
ATOM 698 C C . LEU A 1 87 ? -33.203 -12.834 17.070 1.00 59.31 87 LEU A C 1
ATOM 700 O O . LEU A 1 87 ? -32.973 -12.203 16.038 1.00 59.31 87 LEU A O 1
ATOM 704 N N . HIS A 1 88 ? -32.203 -13.074 17.925 1.00 62.97 88 HIS A N 1
ATOM 705 C CA . HIS A 1 88 ? -30.890 -12.420 17.727 1.00 62.97 88 HIS A CA 1
ATOM 706 C C . HIS A 1 88 ? -29.878 -13.240 16.910 1.00 62.97 88 HIS A C 1
ATOM 708 O O . HIS A 1 88 ? -29.156 -12.680 16.084 1.00 62.97 88 HIS A O 1
ATOM 714 N N . VAL A 1 89 ? -29.869 -14.570 17.041 1.00 68.00 89 VAL A N 1
ATOM 715 C CA . VAL A 1 89 ? -28.871 -15.428 16.368 1.00 68.00 89 VAL A CA 1
ATOM 716 C C . VAL A 1 89 ? -29.039 -15.422 14.845 1.00 68.00 89 VAL A C 1
ATOM 718 O O . VAL A 1 89 ? -28.055 -15.357 14.112 1.00 68.00 89 VAL A O 1
ATOM 721 N N . GLY A 1 90 ? -30.279 -15.433 14.345 1.00 72.31 90 GLY A N 1
ATOM 722 C CA . GLY A 1 90 ? -30.553 -15.403 12.904 1.00 72.31 90 GLY A CA 1
ATOM 723 C C . GLY A 1 90 ? -30.093 -14.106 12.232 1.00 72.31 90 GLY A C 1
ATOM 724 O O . GLY A 1 90 ? -29.587 -14.142 11.110 1.00 72.31 90 GLY A O 1
ATOM 725 N N . THR A 1 91 ? -30.222 -12.980 12.935 1.00 77.31 91 THR A N 1
ATOM 726 C CA . THR A 1 91 ? -29.797 -11.656 12.465 1.00 77.31 91 THR A CA 1
ATOM 727 C C . THR A 1 91 ? -28.276 -11.544 12.439 1.00 77.31 91 THR A C 1
ATOM 729 O O . THR A 1 91 ? -27.720 -11.155 11.412 1.00 77.31 91 THR A O 1
ATOM 732 N N . VAL A 1 92 ? -27.599 -11.980 13.508 1.00 77.19 92 VAL A N 1
ATOM 733 C CA . VAL A 1 92 ? -26.127 -12.015 13.575 1.00 77.19 92 VAL A CA 1
ATOM 734 C C . VAL A 1 92 ? -25.554 -12.944 12.507 1.00 77.19 92 VAL A C 1
ATOM 736 O O . VAL A 1 92 ? -24.664 -12.548 11.759 1.00 77.19 92 VAL A O 1
ATOM 739 N N . ARG A 1 93 ? -26.116 -14.149 12.352 1.00 81.50 93 ARG A N 1
ATOM 740 C CA . ARG A 1 93 ? -25.692 -15.102 11.318 1.00 81.50 93 ARG A CA 1
ATOM 741 C C . ARG A 1 93 ? -25.827 -14.513 9.914 1.00 81.50 93 ARG A C 1
ATOM 743 O O . ARG A 1 93 ? -24.914 -14.654 9.112 1.00 81.50 93 ARG A O 1
ATOM 750 N N . ARG A 1 94 ? -26.935 -13.824 9.619 1.00 83.56 94 ARG A N 1
ATOM 751 C CA . ARG A 1 94 ? -27.165 -13.202 8.305 1.00 83.56 94 ARG A CA 1
ATOM 752 C C . ARG A 1 94 ? -26.205 -12.040 8.040 1.00 83.56 94 ARG A C 1
ATOM 754 O O . ARG A 1 94 ? -25.742 -11.895 6.913 1.00 83.56 94 ARG A O 1
ATOM 761 N N . ALA A 1 95 ? -25.902 -11.233 9.057 1.00 82.69 95 ALA A N 1
ATOM 762 C CA . ALA A 1 95 ? -24.904 -10.171 8.953 1.00 82.69 95 ALA A CA 1
ATOM 763 C C . ALA A 1 95 ? -23.500 -10.745 8.695 1.00 82.69 95 ALA A C 1
ATOM 765 O O . ALA A 1 95 ? -22.801 -10.271 7.804 1.00 82.69 95 ALA A O 1
ATOM 766 N N . LEU A 1 96 ? -23.132 -11.819 9.400 1.00 88.12 96 LEU A N 1
ATOM 767 C CA . LEU A 1 96 ? -21.850 -12.495 9.215 1.00 88.12 96 LEU A CA 1
ATOM 768 C C . LEU A 1 96 ? -21.721 -13.119 7.818 1.00 88.12 96 LEU A C 1
ATOM 770 O O . LEU A 1 96 ? -20.698 -12.937 7.168 1.00 88.12 96 LEU A O 1
ATOM 774 N N . SER A 1 97 ? -22.763 -13.791 7.316 1.00 92.19 97 SER A N 1
ATOM 775 C CA . SER A 1 97 ? -22.757 -14.354 5.957 1.00 92.19 97 SER A CA 1
ATOM 776 C C . SER A 1 97 ? -22.542 -13.285 4.882 1.00 92.19 97 SER A C 1
ATOM 778 O O . SER A 1 97 ? -21.741 -13.496 3.978 1.00 92.19 97 SER A O 1
ATOM 780 N N . ARG A 1 98 ? -23.181 -12.113 5.014 1.00 94.94 98 ARG A N 1
ATOM 781 C CA . ARG A 1 98 ? -22.991 -10.989 4.079 1.00 94.94 98 ARG A CA 1
ATOM 782 C C . ARG A 1 98 ? -21.562 -10.447 4.093 1.00 94.94 98 ARG A C 1
ATOM 784 O O . ARG A 1 98 ? -21.032 -10.100 3.045 1.00 94.94 98 ARG A O 1
ATOM 791 N N . LEU A 1 99 ? -20.937 -10.385 5.269 1.00 91.69 99 LEU A N 1
ATOM 792 C CA . LEU A 1 99 ? -19.535 -9.985 5.409 1.00 91.69 99 LEU A CA 1
ATOM 793 C C . LEU A 1 99 ? -18.593 -10.975 4.717 1.00 91.69 99 LEU A C 1
ATOM 795 O O . LEU A 1 99 ? -17.699 -10.557 3.986 1.00 91.69 99 LEU A O 1
ATOM 799 N N . VAL A 1 100 ? -18.820 -12.276 4.907 1.00 95.00 100 VAL A N 1
ATOM 800 C CA . VAL A 1 100 ? -18.016 -13.332 4.274 1.00 95.00 100 VAL A CA 1
ATOM 801 C C . VAL A 1 100 ? -18.152 -13.295 2.748 1.00 95.00 100 VAL A C 1
ATOM 803 O O . VAL A 1 100 ? -17.138 -13.338 2.056 1.00 95.00 100 VAL A O 1
ATOM 806 N N . GLU A 1 101 ? -19.369 -13.146 2.216 1.00 95.88 101 GLU A N 1
ATOM 807 C CA . GLU A 1 101 ? -19.591 -12.986 0.769 1.00 95.88 101 GLU A CA 1
ATOM 808 C C . GLU A 1 101 ? -18.904 -11.733 0.217 1.00 95.88 101 GLU A C 1
ATOM 810 O O . GLU A 1 101 ? -18.247 -11.795 -0.820 1.00 95.88 101 GLU A O 1
ATOM 815 N N . SER A 1 102 ? -18.996 -10.608 0.931 1.00 94.06 102 SER A N 1
ATOM 816 C CA . SER A 1 102 ? -18.358 -9.355 0.520 1.00 94.06 102 SER A CA 1
ATOM 817 C C . SER A 1 102 ? -16.832 -9.476 0.466 1.00 94.06 102 SER A C 1
ATOM 819 O O . SER A 1 102 ? -16.210 -9.003 -0.483 1.00 94.06 102 SER A O 1
ATOM 821 N N . LEU A 1 103 ? -16.218 -10.127 1.458 1.00 91.44 103 LEU A N 1
ATOM 822 C CA . LEU A 1 103 ? -14.774 -10.377 1.474 1.00 91.44 103 LEU A CA 1
ATOM 823 C C . LEU A 1 103 ? -14.341 -11.294 0.328 1.00 91.44 103 LEU A C 1
ATOM 825 O O . LEU A 1 103 ? -13.313 -11.044 -0.304 1.00 91.44 103 LEU A O 1
ATOM 829 N N . HIS A 1 104 ? -15.128 -12.333 0.042 1.00 94.38 104 HIS A N 1
ATOM 830 C CA . HIS A 1 104 ? -14.852 -13.242 -1.065 1.00 94.38 104 HIS A CA 1
ATOM 831 C C . HIS A 1 104 ? -14.903 -12.515 -2.417 1.00 94.38 104 HIS A C 1
ATOM 833 O O . HIS A 1 104 ? -14.006 -12.657 -3.244 1.00 94.38 104 HIS A O 1
ATOM 839 N N . GLN A 1 105 ? -15.898 -11.650 -2.606 1.00 95.38 105 GLN A N 1
ATOM 840 C CA . GLN A 1 105 ? -16.052 -10.904 -3.848 1.00 95.38 105 GLN A CA 1
ATOM 841 C C . GLN A 1 105 ? -14.917 -9.892 -4.081 1.00 95.38 105 GLN A C 1
ATOM 843 O O . GLN A 1 105 ? -14.447 -9.734 -5.207 1.00 95.38 105 GLN A O 1
ATOM 848 N N . GLU A 1 106 ? -14.446 -9.212 -3.033 1.00 93.69 106 GLU A N 1
ATOM 849 C CA . GLU A 1 106 ? -13.308 -8.291 -3.153 1.00 93.69 106 GLU A CA 1
ATOM 850 C C . GLU A 1 106 ? -11.983 -9.021 -3.406 1.00 93.69 106 GLU A C 1
ATOM 852 O O . GLU A 1 106 ? -11.144 -8.534 -4.167 1.00 93.69 106 GLU A O 1
ATOM 857 N N . THR A 1 107 ? -11.806 -10.217 -2.837 1.00 91.38 107 THR A N 1
ATOM 858 C CA . THR A 1 107 ? -10.625 -11.043 -3.131 1.00 91.38 107 THR A CA 1
ATOM 859 C C . THR A 1 107 ? -10.610 -11.511 -4.583 1.00 91.38 107 THR A C 1
ATOM 861 O O . THR A 1 107 ? -9.578 -11.367 -5.239 1.00 91.38 107 THR A O 1
ATOM 864 N N . GLU A 1 108 ? -11.741 -11.968 -5.126 1.00 94.06 108 GLU A N 1
ATOM 865 C CA . GLU A 1 108 ? -11.838 -12.317 -6.549 1.00 94.06 108 GLU A CA 1
ATOM 866 C C . GLU A 1 108 ? -11.537 -11.118 -7.452 1.00 94.06 108 GLU A C 1
ATOM 868 O O . GLU A 1 108 ? -10.694 -11.225 -8.342 1.00 94.06 108 GLU A O 1
ATOM 873 N N . LYS A 1 109 ? -12.138 -9.949 -7.186 1.00 93.56 109 LYS A N 1
ATOM 874 C CA . LYS A 1 109 ? -11.877 -8.719 -7.959 1.00 93.56 109 LYS A CA 1
ATOM 875 C C . LYS A 1 109 ? -10.407 -8.307 -7.934 1.00 93.56 109 LYS A C 1
ATOM 877 O O . LYS A 1 109 ? -9.892 -7.847 -8.955 1.00 93.56 109 LYS A O 1
ATOM 882 N N . SER A 1 110 ? -9.744 -8.452 -6.787 1.00 85.56 110 SER A N 1
ATOM 883 C CA . SER A 1 110 ? -8.320 -8.151 -6.628 1.00 85.56 110 SER A CA 1
ATOM 884 C C . SER A 1 110 ? -7.450 -9.094 -7.464 1.00 85.56 110 SER A C 1
ATOM 886 O O . SER A 1 110 ? -6.614 -8.630 -8.242 1.00 85.56 110 SER A O 1
ATOM 888 N N . CYS A 1 111 ? -7.706 -10.406 -7.397 1.00 86.56 111 CYS A N 1
ATOM 889 C CA . CYS A 1 111 ? -7.027 -11.392 -8.242 1.00 86.56 111 CYS A CA 1
ATOM 890 C C . CYS A 1 111 ? -7.220 -11.092 -9.733 1.00 86.56 111 CYS A C 1
ATOM 892 O O . CYS A 1 111 ? -6.258 -11.094 -10.498 1.00 86.56 111 CYS A O 1
ATOM 894 N N . ASP A 1 112 ? -8.444 -10.761 -10.132 1.00 93.12 112 ASP A N 1
ATOM 895 C CA . ASP A 1 112 ? -8.791 -10.381 -11.498 1.00 93.12 112 ASP A CA 1
ATOM 896 C C . ASP A 1 112 ? -8.045 -9.121 -11.970 1.00 93.12 112 ASP A C 1
ATOM 898 O O . ASP A 1 112 ? -7.583 -9.035 -13.111 1.00 93.12 112 ASP A O 1
ATOM 902 N N . ALA A 1 113 ? -7.917 -8.123 -11.093 1.00 90.56 113 ALA A N 1
ATOM 903 C CA . ALA A 1 113 ? -7.201 -6.886 -11.382 1.00 90.56 113 ALA A CA 1
ATOM 904 C C . ALA A 1 113 ? -5.694 -7.123 -11.551 1.00 90.56 113 ALA A C 1
ATOM 906 O O . ALA A 1 113 ? -5.097 -6.597 -12.494 1.00 90.56 113 ALA A O 1
ATOM 907 N N . GLU A 1 114 ? -5.088 -7.939 -10.689 1.00 87.81 114 GLU A N 1
ATOM 908 C CA . GLU A 1 114 ? -3.681 -8.328 -10.808 1.00 87.81 114 GLU A CA 1
ATOM 909 C C . GLU A 1 114 ? -3.426 -9.160 -12.070 1.00 87.81 114 GLU A C 1
ATOM 911 O O . GLU A 1 114 ? -2.470 -8.901 -12.804 1.00 87.81 114 GLU A O 1
ATOM 916 N N . LEU A 1 115 ? -4.324 -10.087 -12.409 1.00 89.12 115 LEU A N 1
ATOM 917 C CA . LEU A 1 115 ? -4.217 -10.884 -13.630 1.00 89.12 115 LEU A CA 1
ATOM 918 C C . LEU A 1 115 ? -4.295 -9.992 -14.881 1.00 89.12 115 LEU A C 1
ATOM 920 O O . LEU A 1 115 ? -3.455 -10.111 -15.776 1.00 89.12 115 LEU A O 1
ATOM 924 N N . ARG A 1 116 ? -5.220 -9.021 -14.912 1.00 89.69 116 ARG A N 1
ATOM 925 C CA . ARG A 1 116 ? -5.295 -8.013 -15.987 1.00 89.69 116 ARG A CA 1
ATOM 926 C C . ARG A 1 116 ? -4.029 -7.156 -16.082 1.00 89.69 116 ARG A C 1
ATOM 928 O O . ARG A 1 116 ? -3.575 -6.874 -17.190 1.00 89.69 116 ARG A O 1
ATOM 935 N N . ARG A 1 117 ? -3.423 -6.767 -14.953 1.00 87.06 117 ARG A N 1
ATOM 936 C CA . ARG A 1 117 ? -2.148 -6.019 -14.926 1.00 87.06 117 ARG A CA 1
ATOM 937 C C . ARG A 1 117 ? -0.994 -6.828 -15.512 1.00 87.06 117 ARG A C 1
ATOM 939 O O . ARG A 1 117 ? -0.200 -6.284 -16.280 1.00 87.06 117 ARG A O 1
ATOM 946 N N . ILE A 1 118 ? -0.911 -8.116 -15.182 1.00 82.06 118 ILE A N 1
ATOM 947 C CA . ILE A 1 118 ? 0.094 -9.026 -15.746 1.00 82.06 118 ILE A CA 1
ATOM 948 C C . ILE A 1 118 ? -0.134 -9.196 -17.252 1.00 82.06 118 ILE A C 1
ATOM 950 O O . ILE A 1 118 ? 0.819 -9.099 -18.021 1.00 82.06 118 ILE A O 1
ATOM 954 N N . GLN A 1 119 ? -1.384 -9.365 -17.693 1.00 80.88 119 GLN A N 1
ATOM 955 C CA . GLN A 1 119 ? -1.727 -9.466 -19.116 1.00 80.88 119 GLN A CA 1
ATOM 956 C C . GLN A 1 119 ? -1.390 -8.192 -19.902 1.00 80.88 119 GLN A C 1
ATOM 958 O O . GLN A 1 119 ? -0.850 -8.290 -20.997 1.00 80.88 119 GLN A O 1
ATOM 963 N N . GLN A 1 120 ? -1.629 -6.999 -19.349 1.00 79.12 120 GLN A N 1
ATOM 964 C CA . GLN A 1 120 ? -1.250 -5.730 -19.993 1.00 79.12 120 GLN A CA 1
ATOM 965 C C . GLN A 1 120 ? 0.264 -5.554 -20.143 1.00 79.12 120 GLN A C 1
ATOM 967 O O . GLN A 1 120 ? 0.721 -4.869 -21.054 1.00 79.12 120 GLN A O 1
ATOM 972 N N . A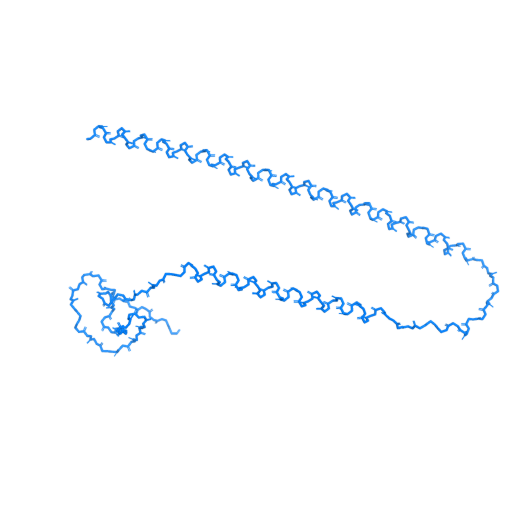RG A 1 121 ? 1.045 -6.157 -19.243 1.00 76.06 121 ARG A N 1
ATOM 973 C CA . ARG A 1 121 ? 2.512 -6.176 -19.305 1.00 76.06 121 ARG A CA 1
ATOM 974 C C . ARG A 1 121 ? 3.055 -7.380 -20.076 1.00 76.06 121 ARG A C 1
ATOM 976 O O . ARG A 1 121 ? 4.270 -7.517 -20.203 1.00 76.06 121 ARG A O 1
ATOM 983 N N . SER A 1 122 ? 2.182 -8.250 -20.578 1.00 66.19 122 SER A N 1
ATOM 984 C CA . SER A 1 122 ? 2.572 -9.392 -21.393 1.00 66.19 122 SER A CA 1
ATOM 985 C C . SER A 1 122 ? 2.937 -8.904 -22.792 1.00 66.19 122 SER A C 1
ATOM 987 O O . SER A 1 122 ? 2.142 -8.258 -23.471 1.00 66.19 122 SER A O 1
ATOM 989 N N . MET A 1 123 ? 4.164 -9.192 -23.215 1.00 70.75 123 MET A N 1
ATOM 990 C CA . MET A 1 123 ? 4.610 -8.981 -24.589 1.00 70.75 123 MET A CA 1
ATOM 991 C C . MET A 1 123 ? 4.453 -10.279 -25.381 1.00 70.75 123 MET A C 1
ATOM 993 O O . MET A 1 123 ? 4.602 -11.366 -24.823 1.00 70.75 123 MET A O 1
ATOM 997 N N . ASP A 1 124 ? 4.181 -10.171 -26.684 1.00 67.19 124 ASP A N 1
ATOM 998 C CA . ASP A 1 124 ? 4.156 -11.330 -27.579 1.00 67.19 124 ASP A CA 1
ATOM 999 C C . ASP A 1 124 ? 5.582 -11.882 -27.718 1.00 67.19 124 ASP A C 1
ATOM 1001 O O . ASP A 1 124 ? 6.437 -11.315 -28.402 1.00 67.19 124 ASP A O 1
ATOM 1005 N N . VAL A 1 125 ? 5.863 -12.963 -26.993 1.00 68.44 125 VAL A N 1
ATOM 1006 C CA . VAL A 1 125 ? 7.160 -13.636 -27.025 1.00 68.44 125 VAL A CA 1
ATOM 1007 C C . VAL A 1 125 ? 7.145 -14.625 -28.180 1.00 68.44 125 VAL A C 1
ATOM 1009 O O . VAL A 1 125 ? 6.363 -15.574 -28.193 1.00 68.44 125 VAL A O 1
ATOM 1012 N N . THR A 1 126 ? 8.036 -14.417 -29.146 1.00 77.56 126 THR A N 1
ATOM 1013 C CA . THR A 1 126 ? 8.251 -15.358 -30.247 1.00 77.56 126 THR A CA 1
ATOM 1014 C C . THR A 1 126 ? 9.561 -16.101 -30.048 1.00 77.56 126 THR A C 1
ATOM 1016 O O . THR A 1 126 ? 10.591 -15.531 -29.683 1.00 77.56 126 THR A O 1
ATOM 1019 N N . LEU A 1 127 ? 9.524 -17.409 -30.281 1.00 74.56 127 LEU A N 1
ATOM 1020 C CA . LEU A 1 127 ? 10.706 -18.251 -30.232 1.00 74.56 127 LEU A CA 1
ATOM 1021 C C . LEU A 1 127 ? 11.548 -17.990 -31.480 1.00 74.56 127 LEU A C 1
ATOM 1023 O O . LEU A 1 127 ? 11.051 -18.055 -32.604 1.00 74.56 127 LEU A O 1
ATOM 1027 N N . ASN A 1 128 ? 12.836 -17.709 -31.294 1.00 75.81 128 ASN A N 1
ATOM 1028 C CA . ASN A 1 128 ? 13.769 -17.537 -32.399 1.00 75.81 128 ASN A CA 1
ATOM 1029 C C . ASN A 1 128 ? 14.370 -18.905 -32.789 1.00 75.81 128 ASN A C 1
ATOM 1031 O O . ASN A 1 128 ? 15.178 -19.450 -32.033 1.00 75.81 128 ASN A O 1
ATOM 1035 N N . PRO A 1 129 ? 14.031 -19.466 -33.965 1.00 69.38 129 PRO A N 1
ATOM 1036 C CA . PRO A 1 129 ? 14.539 -20.772 -34.384 1.00 69.38 129 PRO A CA 1
ATOM 1037 C C . PRO A 1 129 ? 16.049 -20.762 -34.657 1.00 69.38 129 PRO A C 1
ATOM 1039 O O . PRO A 1 129 ? 16.688 -21.803 -34.557 1.00 69.38 129 PRO A O 1
ATOM 1042 N N . GLY A 1 130 ? 16.628 -19.596 -34.966 1.00 69.12 130 GLY A N 1
ATOM 1043 C CA . GLY A 1 130 ? 18.052 -19.443 -35.281 1.00 69.12 130 GLY A CA 1
ATOM 1044 C C . GLY A 1 130 ? 18.986 -19.558 -34.073 1.00 69.12 130 GLY A C 1
ATOM 1045 O O . GLY A 1 130 ? 20.195 -19.646 -34.256 1.00 69.12 130 GLY A O 1
ATOM 1046 N N . ILE A 1 131 ? 18.435 -19.569 -32.855 1.00 66.44 131 ILE A N 1
ATOM 1047 C CA . ILE A 1 131 ? 19.173 -19.812 -31.602 1.00 66.44 131 ILE A CA 1
ATOM 1048 C C . ILE A 1 131 ? 18.706 -21.094 -30.896 1.00 66.44 131 ILE A C 1
ATOM 1050 O O . ILE A 1 131 ? 19.150 -21.391 -29.785 1.00 66.44 131 ILE A O 1
ATOM 1054 N N . ALA A 1 132 ? 17.779 -21.839 -31.507 1.00 68.81 132 ALA A N 1
ATOM 1055 C CA . ALA A 1 132 ? 17.213 -23.043 -30.922 1.00 68.81 132 ALA A CA 1
ATOM 1056 C C . ALA A 1 132 ? 18.220 -24.199 -30.977 1.00 68.81 132 ALA A C 1
ATOM 1058 O O . ALA A 1 132 ? 18.908 -24.406 -31.974 1.00 68.81 132 ALA A O 1
ATOM 1059 N N . HIS A 1 133 ? 18.280 -24.988 -29.904 1.00 71.56 133 HIS A N 1
ATOM 1060 C CA . HIS A 1 133 ? 19.152 -26.157 -29.850 1.00 71.56 133 HIS A CA 1
ATOM 1061 C C . HIS A 1 133 ? 18.797 -27.155 -30.979 1.00 71.56 133 HIS A C 1
ATOM 1063 O O . HIS A 1 133 ? 17.614 -27.392 -31.219 1.00 71.56 133 HIS A O 1
ATOM 1069 N N . PRO A 1 134 ? 19.762 -27.830 -31.631 1.00 74.12 134 PRO A N 1
ATOM 1070 C CA . PRO A 1 134 ? 19.497 -28.672 -32.811 1.00 74.12 134 PRO A CA 1
ATOM 1071 C C . PRO A 1 134 ? 18.506 -29.829 -32.616 1.00 74.12 134 PRO A C 1
ATOM 1073 O O . PRO A 1 134 ? 17.879 -30.290 -33.568 1.00 74.12 134 PRO A O 1
ATOM 1076 N N . LYS A 1 135 ? 18.335 -30.290 -31.372 1.00 74.06 135 LYS A N 1
ATOM 1077 C CA . LYS A 1 135 ? 17.337 -31.311 -30.987 1.00 74.06 135 LYS A CA 1
ATOM 1078 C C . LYS A 1 135 ? 15.944 -30.755 -30.673 1.00 74.06 135 LYS A C 1
ATOM 1080 O O . LYS A 1 135 ? 15.054 -31.503 -30.268 1.00 74.06 135 LYS A O 1
ATOM 1085 N N . VAL A 1 136 ? 15.763 -29.448 -30.795 1.00 77.31 136 VAL A N 1
ATOM 1086 C CA . VAL A 1 136 ? 14.532 -28.744 -30.462 1.00 77.31 136 VAL A CA 1
ATOM 1087 C C . VAL A 1 136 ? 13.800 -28.361 -31.747 1.00 77.31 136 VAL A C 1
ATOM 1089 O O . VAL A 1 136 ? 14.386 -27.890 -32.723 1.00 77.31 136 VAL A O 1
ATOM 1092 N N . ILE A 1 137 ? 12.494 -28.605 -31.754 1.00 77.44 137 ILE A N 1
ATOM 1093 C CA . ILE A 1 137 ? 11.584 -28.261 -32.838 1.00 77.44 137 ILE A CA 1
ATOM 1094 C C . ILE A 1 137 ? 10.683 -27.143 -32.344 1.00 77.44 137 ILE A C 1
ATOM 1096 O O . ILE A 1 137 ? 9.892 -27.340 -31.427 1.00 77.44 137 ILE A O 1
ATOM 1100 N N . VAL A 1 138 ? 10.822 -25.980 -32.967 1.00 80.69 138 VAL A N 1
ATOM 1101 C CA . VAL A 1 138 ? 9.906 -24.854 -32.801 1.00 80.69 138 VAL A CA 1
ATOM 1102 C C . VAL A 1 138 ? 8.792 -25.001 -33.841 1.00 80.69 138 VAL A C 1
ATOM 1104 O O . VAL A 1 138 ? 9.071 -25.383 -34.979 1.00 80.69 138 VAL A O 1
ATOM 1107 N N . SER A 1 139 ? 7.542 -24.772 -33.445 1.00 81.75 139 SER A N 1
ATOM 1108 C CA . SER A 1 139 ? 6.387 -24.764 -34.352 1.00 81.75 139 SER A CA 1
ATOM 1109 C C . SER A 1 139 ? 6.455 -23.604 -35.354 1.00 81.75 139 SER A C 1
ATOM 1111 O O . SER A 1 139 ? 7.136 -22.608 -35.120 1.00 81.75 139 SER A O 1
ATOM 1113 N N . GLU A 1 140 ? 5.727 -23.713 -36.468 1.00 80.12 140 GLU A N 1
ATOM 1114 C CA . GLU A 1 140 ? 5.705 -22.691 -37.530 1.00 80.12 140 GLU A CA 1
ATOM 1115 C C . GLU A 1 140 ? 5.247 -21.315 -37.012 1.00 80.12 140 GLU A C 1
ATOM 1117 O O . GLU A 1 140 ? 5.804 -20.282 -37.377 1.00 80.12 140 GLU A O 1
ATOM 1122 N N . ASP A 1 141 ? 4.288 -21.307 -36.081 1.00 80.19 141 ASP A N 1
ATOM 1123 C CA . ASP A 1 141 ? 3.788 -20.100 -35.412 1.00 80.19 141 ASP A CA 1
ATOM 1124 C C . ASP A 1 141 ? 4.789 -19.486 -34.415 1.00 80.19 141 ASP A C 1
ATOM 1126 O O . ASP A 1 141 ? 4.539 -18.411 -33.874 1.00 80.19 141 ASP A O 1
ATOM 1130 N N . ARG A 1 142 ? 5.928 -20.153 -34.178 1.00 78.00 142 ARG A N 1
ATOM 1131 C CA . ARG A 1 142 ? 6.993 -19.771 -33.240 1.00 78.00 142 ARG A CA 1
ATOM 1132 C C . ARG A 1 142 ? 6.540 -19.626 -31.787 1.00 78.00 142 ARG A C 1
ATOM 1134 O O . ARG A 1 142 ? 7.209 -18.941 -31.012 1.00 78.00 142 ARG A O 1
ATOM 1141 N N . LYS A 1 143 ? 5.439 -20.276 -31.399 1.00 82.94 143 LYS A N 1
ATOM 1142 C CA . LYS A 1 143 ? 4.876 -20.199 -30.039 1.00 82.94 143 LYS A CA 1
ATOM 1143 C C . LYS A 1 143 ? 5.030 -21.477 -29.223 1.00 82.94 143 LYS A C 1
ATOM 1145 O O . LYS A 1 143 ? 4.832 -21.443 -28.013 1.00 82.94 143 LYS A O 1
ATOM 1150 N N . GLN A 1 144 ? 5.406 -22.592 -29.845 1.00 81.19 144 GLN A N 1
ATOM 1151 C CA . GLN A 1 144 ? 5.547 -23.879 -29.167 1.00 81.19 144 GLN A CA 1
ATOM 1152 C C . GLN A 1 144 ? 6.910 -24.506 -29.430 1.00 81.19 144 GLN A C 1
ATOM 1154 O O . GLN A 1 144 ? 7.535 -24.300 -30.472 1.00 81.19 144 GLN A O 1
ATOM 1159 N N . VAL A 1 145 ? 7.358 -25.308 -28.466 1.00 83.25 145 VAL A N 1
ATOM 1160 C CA . VAL A 1 145 ? 8.635 -26.006 -28.522 1.00 83.25 145 VAL A CA 1
ATOM 1161 C C . VAL A 1 145 ? 8.450 -27.474 -28.150 1.00 83.25 145 VAL A C 1
ATOM 1163 O O . VAL A 1 145 ? 7.782 -27.804 -27.173 1.00 83.25 145 VAL A O 1
ATOM 1166 N N . ARG A 1 146 ? 9.040 -28.371 -28.939 1.00 82.19 146 ARG A N 1
ATOM 1167 C CA . ARG A 1 146 ? 9.021 -29.820 -28.715 1.00 82.19 146 ARG A CA 1
ATOM 1168 C C . ARG A 1 146 ? 10.423 -30.393 -28.849 1.00 82.19 146 ARG A C 1
ATOM 1170 O O . ARG A 1 146 ? 11.189 -29.989 -29.721 1.00 82.19 146 ARG A O 1
ATOM 1177 N N . TYR A 1 147 ? 10.745 -31.391 -28.035 1.00 80.19 147 TYR A N 1
ATOM 1178 C CA . TYR A 1 147 ? 11.967 -32.169 -28.204 1.00 80.19 147 TYR A CA 1
ATOM 1179 C C . TYR A 1 147 ? 11.811 -33.175 -29.355 1.00 80.19 147 TYR A C 1
ATOM 1181 O O . TYR A 1 147 ? 10.918 -34.018 -29.334 1.00 80.19 147 TYR A O 1
ATOM 1189 N N . GLY A 1 148 ? 12.660 -33.063 -30.377 1.00 73.75 148 GLY A N 1
ATOM 1190 C CA . GLY A 1 148 ? 12.609 -33.896 -31.582 1.00 73.75 148 GLY A CA 1
ATOM 1191 C C . GLY A 1 148 ? 13.441 -35.178 -31.512 1.00 73.75 148 GLY A C 1
ATOM 1192 O O . GLY A 1 148 ? 13.314 -36.022 -32.392 1.00 73.75 148 GLY A O 1
ATOM 1193 N N . GLY A 1 149 ? 14.319 -35.327 -30.512 1.00 67.19 149 GLY A N 1
ATOM 1194 C CA . GLY A 1 149 ? 15.178 -36.507 -30.321 1.00 67.19 149 GLY A CA 1
ATOM 1195 C C . GLY A 1 149 ? 16.325 -36.680 -31.329 1.00 67.19 149 GLY A C 1
ATOM 1196 O O . GLY A 1 149 ? 17.339 -37.285 -30.987 1.00 67.19 149 GLY A O 1
ATOM 1197 N N . ILE A 1 150 ? 16.209 -36.106 -32.527 1.00 71.12 150 ILE A N 1
ATOM 1198 C CA . ILE A 1 150 ? 17.158 -36.235 -33.640 1.00 71.12 150 ILE A CA 1
ATOM 1199 C C . ILE A 1 150 ? 17.883 -34.897 -33.855 1.00 71.12 150 ILE A C 1
ATOM 1201 O O . ILE A 1 150 ? 17.277 -33.832 -33.730 1.00 71.12 150 ILE A O 1
ATOM 1205 N N . TRP A 1 151 ? 19.185 -34.947 -34.153 1.00 64.69 151 TRP A N 1
ATOM 1206 C CA . TRP A 1 151 ? 19.968 -33.770 -34.542 1.00 64.69 151 TRP A CA 1
ATOM 1207 C C . TRP A 1 151 ? 19.563 -33.308 -35.944 1.00 64.69 151 TRP A C 1
ATOM 1209 O O . TRP A 1 151 ? 19.564 -34.113 -36.872 1.00 64.69 151 TRP A O 1
ATOM 1219 N N . ARG A 1 152 ? 19.220 -32.025 -36.096 1.00 63.91 152 ARG A N 1
ATOM 1220 C CA . ARG A 1 152 ? 18.973 -31.405 -37.405 1.00 63.91 152 ARG A CA 1
ATOM 1221 C C . ARG A 1 152 ? 20.128 -30.489 -37.795 1.00 63.91 152 ARG A C 1
ATOM 1223 O O . ARG A 1 152 ? 20.656 -29.786 -36.936 1.00 63.91 152 ARG A O 1
ATOM 1230 N N . ASP A 1 153 ? 20.446 -30.467 -39.087 1.00 61.19 153 ASP A N 1
ATOM 1231 C CA . ASP A 1 153 ? 21.386 -29.513 -39.676 1.00 61.19 153 ASP A CA 1
ATOM 1232 C C . ASP A 1 153 ? 20.731 -28.127 -39.730 1.00 61.19 153 ASP A C 1
ATOM 1234 O O . ASP A 1 153 ? 19.888 -27.839 -40.580 1.00 61.19 153 ASP A O 1
ATOM 1238 N N . ILE A 1 154 ? 21.082 -27.280 -38.764 1.00 59.72 154 ILE A N 1
ATOM 1239 C CA . ILE A 1 154 ? 20.720 -25.859 -38.712 1.00 59.72 154 ILE A CA 1
ATOM 1240 C C . ILE A 1 154 ? 21.991 -25.076 -39.081 1.00 59.72 154 ILE A C 1
ATOM 1242 O O . ILE A 1 154 ? 23.066 -25.476 -38.630 1.00 59.72 154 ILE A O 1
ATOM 1246 N N . PRO A 1 155 ? 21.919 -24.001 -39.896 1.00 57.03 155 PRO A N 1
ATOM 1247 C CA . PRO A 1 155 ? 23.096 -23.220 -40.271 1.00 57.03 155 PRO A CA 1
ATOM 1248 C C . PRO A 1 155 ? 23.884 -22.768 -39.036 1.00 57.03 155 PRO A C 1
ATOM 1250 O O . PRO A 1 155 ? 23.312 -22.209 -38.098 1.00 57.03 155 PRO A O 1
ATOM 1253 N N . ASP A 1 156 ? 25.189 -23.047 -39.056 1.00 55.44 156 ASP A N 1
ATOM 1254 C CA . ASP A 1 156 ? 26.120 -22.856 -37.944 1.00 55.44 156 ASP A CA 1
ATOM 1255 C C . ASP A 1 156 ? 26.306 -21.358 -37.663 1.00 55.44 156 ASP A C 1
ATOM 1257 O O . ASP A 1 156 ? 27.121 -20.669 -38.277 1.00 55.44 156 ASP A O 1
ATOM 1261 N N . ASN A 1 157 ? 25.460 -20.822 -36.784 1.00 53.16 157 ASN A N 1
ATOM 1262 C CA . ASN A 1 157 ? 25.558 -19.465 -36.270 1.00 53.16 157 ASN A CA 1
ATOM 1263 C C . ASN A 1 157 ? 26.084 -19.527 -34.832 1.00 53.16 157 ASN A C 1
ATOM 1265 O O . ASN A 1 157 ? 25.577 -20.272 -33.993 1.00 53.16 157 ASN A O 1
ATOM 1269 N N . THR A 1 158 ? 27.087 -18.705 -34.537 1.00 52.78 158 THR A N 1
ATOM 1270 C CA . THR A 1 158 ? 27.984 -18.738 -33.369 1.00 52.78 158 THR A CA 1
ATOM 1271 C C . THR A 1 158 ? 27.310 -18.497 -32.002 1.00 52.78 158 THR A C 1
ATOM 1273 O O . THR A 1 158 ? 27.993 -18.325 -30.998 1.00 52.78 158 THR A O 1
ATOM 1276 N N . THR A 1 159 ? 25.975 -18.467 -31.933 1.00 52.97 159 THR A N 1
ATOM 1277 C CA . THR A 1 159 ? 25.161 -18.162 -30.735 1.00 52.97 159 THR A CA 1
ATOM 1278 C C . THR A 1 159 ? 24.236 -19.310 -30.294 1.00 52.97 159 THR A C 1
ATOM 1280 O O . THR A 1 159 ? 23.292 -19.093 -29.535 1.00 52.97 159 THR A O 1
ATOM 1283 N N . LEU A 1 160 ? 24.489 -20.546 -30.736 1.00 57.59 160 LEU A N 1
ATOM 1284 C CA . LEU A 1 160 ? 23.736 -21.727 -30.295 1.00 57.59 160 LEU A CA 1
ATOM 1285 C C . LEU A 1 160 ? 24.055 -22.089 -28.832 1.00 57.59 160 LEU A C 1
ATOM 1287 O O . LEU A 1 160 ? 25.206 -22.336 -28.464 1.00 57.59 160 LEU A O 1
ATOM 1291 N N . TRP A 1 161 ? 23.022 -22.183 -27.991 1.00 49.62 161 TRP A N 1
ATOM 1292 C CA . TRP A 1 161 ? 23.151 -22.693 -26.624 1.00 49.62 161 TRP A CA 1
ATOM 1293 C C . TRP A 1 161 ? 23.521 -24.177 -26.667 1.00 49.62 161 TRP A C 1
ATOM 1295 O O . TRP A 1 161 ? 22.736 -25.007 -27.116 1.00 49.62 161 TRP A O 1
ATOM 1305 N N . ARG A 1 162 ? 24.730 -24.516 -26.208 1.00 49.94 162 ARG A N 1
ATOM 1306 C CA . ARG A 1 162 ? 25.312 -25.864 -26.341 1.00 49.94 162 ARG A CA 1
ATOM 1307 C C . ARG A 1 162 ? 24.847 -26.867 -25.274 1.00 49.94 162 ARG A C 1
ATOM 1309 O O . ARG A 1 162 ? 25.148 -28.049 -25.396 1.00 49.94 162 ARG A O 1
ATOM 1316 N N . TYR A 1 163 ? 24.094 -26.430 -24.260 1.00 45.59 163 TYR A N 1
ATOM 1317 C CA . TYR A 1 163 ? 23.593 -27.300 -23.192 1.00 45.59 163 TYR A CA 1
ATOM 1318 C C . TYR A 1 163 ? 22.179 -26.903 -22.758 1.00 45.59 163 TYR A C 1
ATOM 1320 O O . TYR A 1 163 ? 21.929 -25.749 -22.421 1.00 45.59 163 TYR A O 1
ATOM 1328 N N . ILE A 1 164 ? 21.270 -27.882 -22.730 1.00 50.03 164 ILE A N 1
ATOM 1329 C CA . ILE A 1 164 ? 19.986 -27.804 -22.027 1.00 50.03 164 ILE A CA 1
ATOM 1330 C C . ILE A 1 164 ? 20.081 -28.797 -20.867 1.00 50.03 164 ILE A C 1
ATOM 1332 O O . ILE A 1 164 ? 20.224 -29.997 -21.097 1.00 50.03 164 ILE A O 1
ATOM 1336 N N . VAL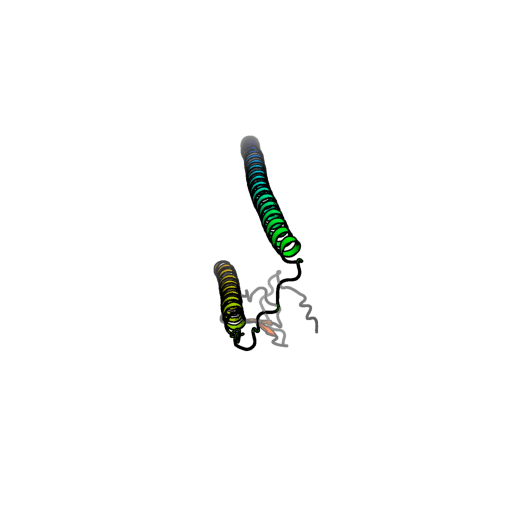 A 1 165 ? 20.035 -28.298 -19.631 1.00 39.28 165 VAL A N 1
ATOM 1337 C CA . VAL A 1 165 ? 19.935 -29.132 -18.426 1.00 39.28 165 VAL A CA 1
ATOM 1338 C C . VAL A 1 165 ? 18.450 -29.340 -18.149 1.00 39.28 165 VAL A C 1
ATOM 1340 O O . VAL A 1 165 ? 17.747 -28.388 -17.823 1.00 39.28 165 VAL A O 1
ATOM 1343 N N . ILE A 1 166 ? 17.964 -30.568 -18.328 1.00 40.22 166 ILE A N 1
ATOM 1344 C CA . ILE A 1 166 ? 16.597 -30.960 -17.967 1.00 40.22 166 ILE A CA 1
ATOM 1345 C C . ILE A 1 166 ? 16.700 -31.706 -16.635 1.00 40.22 166 ILE A C 1
ATOM 1347 O O . ILE A 1 166 ? 17.335 -32.759 -16.581 1.00 40.22 166 ILE A O 1
ATOM 1351 N N . TYR A 1 167 ? 16.131 -31.143 -15.567 1.00 30.34 167 TYR A N 1
ATOM 1352 C CA . TYR A 1 167 ? 15.972 -31.851 -14.294 1.00 30.34 167 TYR A CA 1
ATOM 1353 C C . TYR A 1 167 ? 14.734 -32.766 -14.358 1.00 30.34 167 TYR A C 1
ATOM 1355 O O . TYR A 1 167 ? 13.767 -32.388 -15.025 1.00 30.34 167 TYR A O 1
ATOM 1363 N N . PRO A 1 168 ? 14.792 -33.962 -13.737 1.00 46.47 168 PRO A N 1
ATOM 1364 C CA . PRO A 1 168 ? 13.702 -34.939 -13.728 1.00 46.47 168 PRO A CA 1
ATOM 1365 C C . PRO A 1 168 ? 12.467 -34.466 -12.955 1.00 46.47 168 PRO A C 1
ATOM 1367 O O . PRO A 1 168 ? 12.627 -33.662 -12.008 1.00 46.47 168 PRO A O 1
#

pLDDT: mean 78.98, std 17.91, range [30.34, 98.62]

Sequence (168 aa):
MQREIAGSVEVFTALVHSIERSQGEVIKEVEEKQKAAERQAEGLIEELEQEITELQRKGTELNHIHLLQRSPSPIKDWSEISVHRDLHVGTVRRALSRLVESLHQETEKSCDAELRRIQQRSMDVTLNPGIAHPKVIVSEDRKQVRYGGIWRDIPDNTTLWRYIVIYP

Foldseek 3Di:
DVVVVVVVVVVVVVVVVVVVVVVVVVVVVVVVVVVVVVVVVVVVVVVVVVVVVVVVVVVVVVVVVVVVPPDDDDDDDPVPDPDPPDDDPVVVVVVVVVVVVVVVVVVVVVVVVVVVVVVVVDDPDFADPLQEAQQWDQDPRRPDIDGNVDGDDRPDDPRHDPDDDDDD